Protein AF-A0A0B1TVE7-F1 (afdb_monomer_lite)

Sequence (151 aa):
MAPVLRPNSVSEEELKLPAERSLDLMQLGFSFDEVKQIADLFDQYKEIIRPHNPGLTLNQALTQFANLISISVPENLKLIAHTFNLLEMGYSRQEVARLLARERRRIPVEVTEVEAKIKRPRTSSPSETNVDTFAVQEPNGNQSDDDVTSS

Foldseek 3Di:
DDDDDDPDPPDPVQQFDDVVLLVLLVVLPDDNVLSVVLRVLLVVQCVVCCVVCVPDHNLNSQQVSLVVCCPDDDPVNNLVSPLSNCVSVPHDSVRSSVVSVVVVVVPPPPDDPPPPDPDDDDDDDDDDDDDDDDDDDDDDDDDDDDDDDDD

Radius of gyration: 33.08 Å; chains: 1; bounding box: 50×77×102 Å

pLDDT: mean 73.76, std 22.97, range [35.78, 97.12]

Organism: Oesophagostomum dentatum (NCBI:txid61180)

Structure (mmCIF, N/CA/C/O backbone):
data_AF-A0A0B1TVE7-F1
#
_entry.id   AF-A0A0B1TVE7-F1
#
loop_
_atom_site.group_PDB
_atom_site.id
_atom_site.type_symbol
_atom_site.label_atom_id
_atom_site.label_alt_id
_atom_site.label_comp_id
_atom_site.label_asym_id
_atom_site.label_entity_id
_atom_site.label_seq_id
_atom_site.pdbx_PDB_ins_code
_atom_site.Cartn_x
_atom_site.Cartn_y
_atom_site.Cartn_z
_atom_site.occupancy
_atom_site.B_iso_or_equiv
_atom_site.auth_seq_id
_atom_site.auth_comp_id
_atom_site.auth_asym_id
_atom_site.auth_atom_id
_atom_site.pdbx_PDB_model_num
ATOM 1 N N . MET A 1 1 ? -9.659 17.784 45.835 1.00 46.91 1 MET A N 1
ATOM 2 C CA . MET A 1 1 ? -9.799 17.842 44.364 1.00 46.91 1 MET A CA 1
ATOM 3 C C . MET A 1 1 ? -9.084 16.628 43.796 1.00 46.91 1 MET A C 1
ATOM 5 O O . MET A 1 1 ? -7.877 16.539 43.960 1.00 46.91 1 MET A O 1
ATOM 9 N N . ALA A 1 2 ? -9.817 15.653 43.258 1.00 46.97 2 ALA A N 1
ATOM 10 C CA . ALA A 1 2 ? -9.219 14.485 42.611 1.00 46.97 2 ALA A CA 1
ATOM 11 C C . ALA A 1 2 ? -8.860 14.836 41.153 1.00 46.97 2 ALA A C 1
ATOM 13 O O . ALA A 1 2 ? -9.621 15.578 40.525 1.00 46.97 2 ALA A O 1
ATOM 14 N N . PRO A 1 3 ? -7.731 14.353 40.607 1.00 53.84 3 PRO A N 1
ATOM 15 C CA . PRO A 1 3 ? -7.386 14.601 39.217 1.00 53.84 3 PRO A CA 1
ATOM 16 C C . PRO A 1 3 ? -8.329 13.808 38.307 1.00 53.84 3 PRO A C 1
ATOM 18 O O . PRO A 1 3 ? -8.511 12.602 38.464 1.00 53.84 3 PRO A O 1
ATOM 21 N N . VAL A 1 4 ? -8.940 14.512 37.356 1.00 55.97 4 VAL A N 1
ATOM 22 C CA . VAL A 1 4 ? -9.736 13.931 36.275 1.00 55.97 4 VAL A CA 1
ATOM 23 C C . VAL A 1 4 ? -8.773 13.199 35.342 1.00 55.97 4 VAL A C 1
ATOM 25 O O . VAL A 1 4 ? -8.044 13.830 34.576 1.00 55.97 4 VAL A O 1
ATOM 28 N N . LEU A 1 5 ? -8.743 11.869 35.424 1.00 55.03 5 LEU A N 1
ATOM 29 C CA . LEU A 1 5 ? -8.085 11.033 34.425 1.00 55.03 5 LEU A CA 1
ATOM 30 C C . LEU A 1 5 ? -8.833 11.225 33.103 1.00 55.03 5 LEU A C 1
ATOM 32 O O . LEU A 1 5 ? -9.991 10.832 32.983 1.00 55.03 5 LEU A O 1
ATOM 36 N N . ARG A 1 6 ? -8.190 11.874 32.129 1.00 54.72 6 ARG A N 1
ATOM 37 C CA . ARG A 1 6 ? -8.690 11.944 30.753 1.00 54.72 6 ARG A CA 1
ATOM 38 C C . ARG A 1 6 ? -8.614 10.536 30.147 1.00 54.72 6 ARG A C 1
ATOM 40 O O . ARG A 1 6 ? -7.502 10.028 30.012 1.00 54.72 6 ARG A O 1
ATOM 47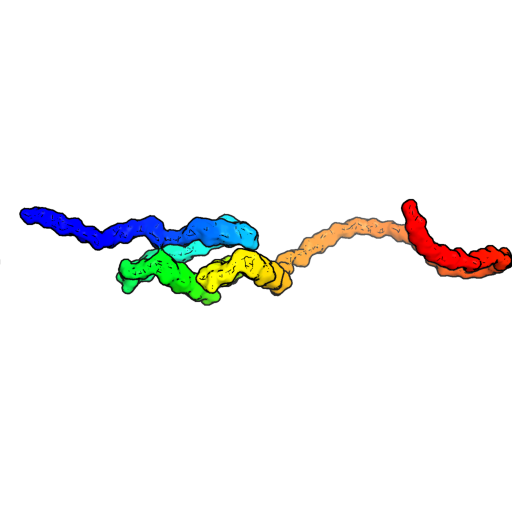 N N . PRO A 1 7 ? -9.731 9.903 29.759 1.00 51.72 7 PRO A N 1
ATOM 48 C CA . PRO A 1 7 ? -9.685 8.681 28.978 1.00 51.72 7 PRO A CA 1
ATOM 49 C C . PRO A 1 7 ? -9.576 9.088 27.507 1.00 51.72 7 PRO A C 1
ATOM 51 O O . PRO A 1 7 ? -10.534 9.606 26.946 1.00 51.72 7 PRO A O 1
ATOM 54 N N . ASN A 1 8 ? -8.368 8.993 26.948 1.00 43.84 8 ASN A N 1
ATOM 55 C CA . ASN A 1 8 ? -8.076 8.698 25.533 1.00 43.84 8 ASN A CA 1
ATOM 56 C C . ASN A 1 8 ? -6.595 8.967 25.235 1.00 43.84 8 ASN A C 1
ATOM 58 O O . ASN A 1 8 ? -6.233 9.694 24.311 1.00 43.84 8 ASN A O 1
ATOM 62 N N . SER A 1 9 ? -5.715 8.353 26.022 1.00 44.44 9 SER A N 1
ATOM 63 C CA . SER A 1 9 ? -4.365 8.077 25.544 1.00 44.44 9 SER A CA 1
ATOM 64 C C . SER A 1 9 ? -4.493 6.902 24.578 1.00 44.44 9 SER A C 1
ATOM 66 O O . SER A 1 9 ? -4.405 5.751 24.989 1.00 44.44 9 SER A O 1
ATOM 68 N N . VAL A 1 10 ? -4.826 7.188 23.320 1.00 45.00 10 VAL A N 1
ATOM 69 C CA . VAL A 1 10 ? -4.733 6.202 22.238 1.00 45.00 10 VAL A CA 1
ATOM 70 C C . VAL A 1 10 ? -3.252 5.839 22.161 1.00 45.00 10 VAL A C 1
ATOM 72 O O . VAL A 1 10 ? -2.417 6.700 21.876 1.00 45.00 10 VAL A O 1
ATOM 75 N N . SER A 1 11 ? -2.911 4.620 22.569 1.00 45.53 11 SER A N 1
ATOM 76 C CA . SER A 1 11 ? -1.532 4.151 22.693 1.00 45.53 11 SER A CA 1
ATOM 77 C C . SER A 1 11 ? -0.807 4.330 21.357 1.00 45.53 11 SER A C 1
ATOM 79 O O . SER A 1 11 ? -1.371 4.022 20.309 1.00 45.53 11 SER A O 1
ATOM 81 N N . GLU A 1 12 ? 0.458 4.763 21.368 1.00 50.31 12 GLU A N 1
ATOM 82 C CA . GLU A 1 12 ? 1.286 4.880 20.148 1.00 50.31 12 GLU A CA 1
ATOM 83 C C . GLU A 1 12 ? 1.335 3.580 19.322 1.00 50.31 12 GLU A C 1
ATOM 85 O O . GLU A 1 12 ? 1.592 3.601 18.120 1.00 50.31 12 GLU A O 1
ATOM 90 N N . GLU A 1 13 ? 1.016 2.460 19.966 1.00 52.25 13 GLU A N 1
ATOM 91 C CA . GLU A 1 13 ? 0.936 1.119 19.407 1.00 52.25 13 GLU A CA 1
ATOM 92 C C . GLU A 1 13 ? -0.258 0.868 18.462 1.00 52.25 13 GLU A C 1
ATOM 94 O O . GLU A 1 13 ? -0.236 -0.104 17.703 1.00 52.25 13 GLU A O 1
ATOM 99 N N . GLU A 1 14 ? -1.280 1.728 18.459 1.00 63.09 14 GLU A N 1
ATOM 100 C CA . GLU A 1 14 ? -2.524 1.495 17.708 1.00 63.09 14 GLU A CA 1
ATOM 101 C C . GLU A 1 14 ? -2.430 1.887 16.226 1.00 63.09 14 GLU A C 1
ATOM 103 O O . GLU A 1 14 ? -3.128 1.333 15.379 1.00 63.09 14 GLU A O 1
ATOM 108 N N . LEU A 1 15 ? -1.520 2.799 15.879 1.00 72.88 15 LEU A N 1
ATOM 109 C CA . LEU A 1 15 ? -1.315 3.240 14.502 1.00 72.88 15 LEU A CA 1
ATOM 110 C C . LEU A 1 15 ? -0.002 2.675 13.959 1.00 72.88 15 LEU A C 1
ATOM 112 O O . LEU A 1 15 ? 0.938 3.426 13.742 1.00 72.88 15 LEU A O 1
ATOM 116 N N . LYS A 1 16 ? 0.107 1.364 13.748 1.00 85.00 16 LYS A N 1
ATOM 117 C CA . LYS A 1 16 ? 1.259 0.747 13.060 1.00 85.00 16 LYS A CA 1
ATOM 118 C C . LYS A 1 16 ? 0.804 0.002 11.816 1.00 85.00 16 LYS A C 1
ATOM 120 O O . LYS A 1 16 ? -0.345 -0.430 11.746 1.00 85.00 16 LYS A O 1
ATOM 125 N N . LEU A 1 17 ? 1.697 -0.131 10.835 1.00 87.62 17 LEU A N 1
ATOM 126 C CA . LEU A 1 17 ? 1.395 -0.921 9.648 1.00 87.62 17 LEU A CA 1
ATOM 127 C C . LEU A 1 17 ? 1.122 -2.371 10.097 1.00 87.62 17 LEU A C 1
ATOM 129 O O . LEU A 1 17 ? 1.947 -2.937 10.823 1.00 87.62 17 LEU A O 1
ATOM 133 N N . PRO A 1 18 ? -0.031 -2.971 9.748 1.00 89.50 18 PRO A N 1
ATOM 134 C CA . PRO A 1 18 ? -0.366 -4.309 10.216 1.00 89.50 18 PRO A CA 1
ATOM 135 C C . PRO A 1 18 ? 0.672 -5.333 9.758 1.00 89.50 18 PRO A C 1
ATOM 137 O O . PRO A 1 18 ? 1.018 -5.388 8.579 1.00 89.50 18 PRO A O 1
ATOM 140 N N . ALA A 1 19 ? 1.128 -6.194 10.671 1.00 91.25 19 ALA A N 1
ATOM 141 C CA . ALA A 1 19 ? 2.128 -7.218 10.356 1.00 91.25 19 ALA A CA 1
ATOM 142 C C . ALA A 1 19 ? 1.664 -8.179 9.245 1.00 91.25 19 ALA A C 1
ATOM 144 O O . ALA A 1 19 ? 2.483 -8.663 8.468 1.00 91.25 19 ALA A O 1
ATOM 145 N N . GLU A 1 20 ? 0.352 -8.409 9.137 1.00 92.56 20 GLU A N 1
ATOM 146 C CA . GLU A 1 20 ? -0.259 -9.174 8.047 1.00 92.56 20 GLU A CA 1
ATOM 147 C C . GLU A 1 20 ? 0.054 -8.564 6.675 1.00 92.56 20 GLU A C 1
ATOM 149 O O . GLU A 1 20 ? 0.409 -9.291 5.754 1.00 92.56 20 GLU A O 1
ATOM 154 N N . ARG A 1 21 ? 0.039 -7.229 6.551 1.00 92.62 21 ARG A N 1
ATOM 155 C CA . ARG A 1 21 ? 0.350 -6.545 5.288 1.00 92.62 21 ARG A CA 1
ATOM 156 C C . ARG A 1 21 ? 1.813 -6.693 4.916 1.00 92.62 21 ARG A C 1
ATOM 158 O O . ARG A 1 21 ? 2.125 -6.997 3.768 1.00 92.62 21 ARG A O 1
ATOM 165 N N . SER A 1 22 ? 2.706 -6.558 5.892 1.00 94.62 22 SER A N 1
ATOM 166 C CA . SER A 1 22 ? 4.128 -6.836 5.688 1.00 94.62 22 SER A CA 1
ATOM 167 C C . SER A 1 22 ? 4.354 -8.281 5.238 1.00 94.62 22 SER A C 1
ATOM 169 O O . SER A 1 22 ? 5.126 -8.529 4.314 1.00 94.62 22 SER A O 1
ATOM 171 N N . LEU A 1 23 ? 3.657 -9.239 5.856 1.00 96.25 23 LEU A N 1
ATOM 172 C CA . LEU A 1 23 ? 3.748 -10.652 5.498 1.00 96.25 23 LEU A CA 1
ATOM 173 C C . LEU A 1 23 ? 3.217 -10.928 4.089 1.00 96.25 23 LEU A C 1
ATOM 175 O O . LEU A 1 23 ? 3.889 -11.616 3.324 1.00 96.25 23 LEU A O 1
ATOM 179 N N . ASP A 1 24 ? 2.055 -10.387 3.729 1.00 96.56 24 ASP A N 1
ATOM 180 C CA . ASP A 1 24 ? 1.474 -10.555 2.396 1.00 96.56 24 ASP A CA 1
ATOM 181 C C . ASP A 1 24 ? 2.407 -10.018 1.310 1.00 96.56 24 ASP A C 1
ATOM 183 O O . ASP A 1 24 ? 2.633 -10.694 0.306 1.00 96.56 24 ASP A O 1
ATOM 187 N N . LEU A 1 25 ? 3.013 -8.848 1.525 1.00 96.75 25 LEU A N 1
ATOM 188 C CA . LEU A 1 25 ? 3.999 -8.284 0.602 1.00 96.75 25 LEU A CA 1
ATOM 189 C C . LEU A 1 25 ? 5.238 -9.181 0.468 1.00 96.75 25 LEU A C 1
ATOM 191 O O . LEU A 1 25 ? 5.679 -9.459 -0.649 1.00 96.75 25 LEU A O 1
ATOM 195 N N . MET A 1 26 ? 5.769 -9.707 1.574 1.00 97.12 26 MET A N 1
ATOM 196 C CA . MET A 1 26 ? 6.883 -10.661 1.514 1.00 97.12 26 MET A CA 1
ATOM 197 C C . MET A 1 26 ? 6.496 -11.947 0.766 1.00 97.12 26 MET A C 1
ATOM 199 O O . MET A 1 26 ? 7.267 -12.441 -0.055 1.00 97.12 26 MET A O 1
ATOM 203 N N . GLN A 1 27 ? 5.283 -12.467 0.974 1.00 96.44 27 GLN A N 1
ATOM 204 C CA . GLN A 1 27 ? 4.772 -13.646 0.260 1.00 96.44 27 GLN A CA 1
ATOM 205 C C . GLN A 1 27 ? 4.527 -13.389 -1.234 1.00 96.44 27 GLN A C 1
ATOM 207 O O . GLN A 1 27 ? 4.584 -14.319 -2.038 1.00 96.44 27 GLN A O 1
ATOM 212 N N . LEU A 1 28 ? 4.287 -12.135 -1.620 1.00 96.50 28 LEU A N 1
ATOM 213 C CA . LEU A 1 28 ? 4.227 -11.687 -3.015 1.00 96.50 28 LEU A CA 1
ATOM 214 C C . LEU A 1 28 ? 5.624 -11.504 -3.641 1.00 96.50 28 LEU A C 1
ATOM 216 O O . LEU A 1 28 ? 5.748 -11.227 -4.837 1.00 96.50 28 LEU A O 1
ATOM 220 N N . GLY A 1 29 ? 6.683 -11.723 -2.858 1.00 95.38 29 GLY A N 1
ATOM 221 C CA . GLY A 1 29 ? 8.068 -11.726 -3.313 1.00 95.38 29 GLY A CA 1
ATOM 222 C C . GLY A 1 29 ? 8.708 -10.344 -3.334 1.00 95.38 29 GLY A C 1
ATOM 223 O O . GLY A 1 29 ? 9.520 -10.088 -4.223 1.00 95.38 29 GLY A O 1
ATOM 224 N N . PHE A 1 30 ? 8.306 -9.448 -2.432 1.00 96.81 30 PHE A N 1
ATOM 225 C CA . PHE A 1 30 ? 9.071 -8.243 -2.105 1.00 96.81 30 PHE A CA 1
ATOM 226 C C . PHE A 1 30 ? 10.102 -8.546 -1.018 1.00 96.81 30 PHE A C 1
ATOM 228 O O . PHE A 1 30 ? 9.878 -9.386 -0.143 1.00 96.81 30 PHE A O 1
ATOM 235 N N . SER A 1 31 ? 11.244 -7.870 -1.082 1.00 96.69 31 SER A N 1
ATOM 236 C CA . SER A 1 31 ? 12.300 -7.994 -0.081 1.00 96.69 31 SER A CA 1
ATOM 237 C C . SER A 1 31 ? 11.909 -7.328 1.241 1.00 96.69 31 SER A C 1
ATOM 239 O O . SER A 1 31 ? 11.058 -6.437 1.291 1.00 96.69 31 SER A O 1
ATOM 241 N N . PHE A 1 32 ? 12.573 -7.733 2.325 1.00 96.31 32 PHE A N 1
ATOM 242 C CA . PHE A 1 32 ? 12.398 -7.095 3.629 1.00 96.31 32 PHE A CA 1
ATOM 243 C C . PHE A 1 32 ? 12.702 -5.591 3.578 1.00 96.31 32 PHE A C 1
ATOM 245 O O . PHE A 1 32 ? 11.963 -4.810 4.166 1.00 96.31 32 PHE A O 1
ATOM 252 N N . ASP A 1 33 ? 13.735 -5.177 2.839 1.00 96.94 33 ASP A N 1
ATOM 253 C CA . ASP A 1 33 ? 14.128 -3.769 2.740 1.00 96.94 33 ASP A CA 1
ATOM 254 C C . ASP A 1 33 ? 13.072 -2.914 2.031 1.00 96.94 33 ASP A C 1
ATOM 256 O O . ASP A 1 33 ? 12.820 -1.781 2.440 1.00 96.94 33 ASP A O 1
ATOM 260 N N . GLU A 1 34 ? 12.421 -3.438 0.988 1.00 95.44 34 GLU A N 1
ATOM 261 C CA . GLU A 1 34 ? 11.305 -2.748 0.327 1.00 95.44 34 GLU A CA 1
ATOM 262 C C . GLU A 1 34 ? 10.102 -2.619 1.270 1.00 95.44 34 GLU A C 1
ATOM 264 O O . GLU A 1 34 ? 9.506 -1.547 1.384 1.00 95.44 34 GLU A O 1
ATOM 269 N N . VAL A 1 35 ? 9.764 -3.692 1.991 1.00 96.00 35 VAL A N 1
ATOM 270 C CA . VAL A 1 35 ? 8.659 -3.693 2.964 1.00 96.00 35 VAL A CA 1
ATOM 271 C C . VAL A 1 35 ? 8.949 -2.738 4.123 1.00 96.00 35 VAL A C 1
ATOM 273 O O . VAL A 1 35 ? 8.064 -1.991 4.545 1.00 96.00 35 VAL A O 1
ATOM 276 N N . LYS A 1 36 ? 10.193 -2.707 4.606 1.00 95.62 36 LYS A N 1
ATOM 277 C CA . LYS A 1 36 ? 10.635 -1.779 5.647 1.00 95.62 36 LYS A CA 1
ATOM 278 C C . LYS A 1 36 ? 10.503 -0.330 5.182 1.00 95.62 36 LYS A C 1
ATOM 280 O O . LYS A 1 36 ? 9.979 0.481 5.932 1.00 95.62 36 LYS A O 1
ATOM 285 N N . GLN A 1 37 ? 10.899 -0.010 3.950 1.00 95.62 37 GLN A N 1
ATOM 286 C CA . GLN A 1 37 ? 10.736 1.343 3.406 1.00 95.62 37 GLN A CA 1
ATOM 287 C C . GLN A 1 37 ? 9.265 1.784 3.387 1.00 95.62 37 GLN A C 1
ATOM 289 O O . GLN A 1 37 ? 8.968 2.921 3.741 1.00 95.62 37 GLN A O 1
ATOM 294 N N . ILE A 1 38 ? 8.329 0.893 3.041 1.00 94.94 38 ILE A N 1
ATOM 295 C CA . ILE A 1 38 ? 6.890 1.197 3.121 1.00 94.94 38 ILE A CA 1
ATOM 296 C C . ILE A 1 38 ? 6.440 1.439 4.567 1.00 94.94 38 ILE A C 1
ATOM 298 O O . ILE A 1 38 ? 5.680 2.375 4.818 1.00 94.94 38 ILE A O 1
ATOM 302 N N . ALA A 1 39 ? 6.916 0.639 5.522 1.00 94.25 39 ALA A N 1
ATOM 303 C CA . ALA A 1 39 ? 6.609 0.841 6.936 1.00 94.25 39 ALA A CA 1
ATOM 304 C C . ALA A 1 39 ? 7.162 2.179 7.463 1.00 94.25 39 ALA A C 1
ATOM 306 O O . ALA A 1 39 ? 6.420 2.932 8.090 1.00 94.25 39 ALA A O 1
ATOM 307 N N . ASP A 1 40 ? 8.411 2.516 7.131 1.00 94.12 40 ASP A N 1
ATOM 308 C CA . ASP A 1 40 ? 9.042 3.785 7.512 1.00 94.12 40 ASP A CA 1
ATOM 309 C C . ASP A 1 40 ? 8.270 4.989 6.924 1.00 94.12 40 ASP A C 1
ATOM 311 O O . ASP A 1 40 ? 8.056 5.997 7.601 1.00 94.12 40 ASP A O 1
ATOM 315 N N . LEU A 1 41 ? 7.792 4.882 5.676 1.00 94.31 41 LEU A N 1
ATOM 316 C CA . LEU A 1 41 ? 6.945 5.907 5.051 1.00 94.31 41 LEU A CA 1
ATOM 317 C C . LEU A 1 41 ? 5.596 6.056 5.766 1.00 94.31 41 LEU A C 1
ATOM 319 O O . LEU A 1 41 ? 5.092 7.173 5.900 1.00 94.31 41 LEU A O 1
ATOM 323 N N . PHE A 1 42 ? 5.003 4.956 6.235 1.00 94.12 42 PHE A N 1
ATOM 324 C CA . PHE A 1 42 ? 3.770 5.011 7.021 1.00 94.12 42 PHE A CA 1
ATOM 325 C C . PHE A 1 42 ? 4.001 5.673 8.383 1.00 94.12 42 PHE A C 1
ATOM 327 O O . PHE A 1 42 ? 3.172 6.468 8.835 1.00 94.12 42 PHE A O 1
ATOM 334 N N . ASP A 1 43 ? 5.135 5.386 9.023 1.00 92.00 43 ASP A N 1
ATOM 335 C CA . ASP A 1 43 ? 5.563 6.032 10.263 1.00 92.00 43 ASP A CA 1
ATOM 336 C C . ASP A 1 43 ? 5.670 7.547 10.092 1.00 92.00 43 ASP A C 1
ATOM 338 O O . ASP A 1 43 ? 4.993 8.288 10.813 1.00 92.00 43 ASP A O 1
ATOM 342 N N . GLN A 1 44 ? 6.380 7.994 9.057 1.00 92.00 44 GLN A N 1
ATOM 343 C CA . GLN A 1 44 ? 6.489 9.412 8.716 1.00 92.00 44 GLN A CA 1
ATOM 344 C C . GLN A 1 44 ? 5.128 10.049 8.401 1.00 92.00 44 GLN A C 1
ATOM 346 O O . GLN A 1 44 ? 4.832 11.153 8.861 1.00 92.00 44 GLN A O 1
ATOM 351 N N . TYR A 1 45 ? 4.273 9.362 7.639 1.00 91.75 45 TYR A N 1
ATOM 352 C CA . TYR A 1 45 ? 2.931 9.849 7.327 1.00 91.75 45 TYR A CA 1
ATOM 353 C C . TYR A 1 45 ? 2.137 10.130 8.609 1.00 91.75 45 TYR A C 1
ATOM 355 O O . TYR A 1 45 ? 1.607 11.229 8.771 1.00 91.75 45 TYR A O 1
ATOM 363 N N . LYS A 1 46 ? 2.105 9.192 9.562 1.00 89.00 46 LYS A N 1
ATOM 364 C CA . LYS A 1 46 ? 1.350 9.358 10.816 1.00 89.00 46 LYS A CA 1
ATOM 365 C C . LYS A 1 46 ? 1.809 10.550 11.643 1.00 89.00 46 LYS A C 1
ATOM 367 O O . LYS A 1 46 ? 0.957 11.220 12.228 1.00 89.00 46 LYS A O 1
ATOM 372 N N . GLU A 1 47 ? 3.112 10.805 11.711 1.00 88.94 47 GLU A N 1
ATOM 373 C CA . GLU A 1 47 ? 3.653 11.956 12.443 1.00 88.94 47 GLU A CA 1
ATOM 374 C C . GLU A 1 47 ? 3.124 13.279 11.886 1.00 88.94 47 GLU A C 1
ATOM 376 O O . GLU A 1 47 ? 2.807 14.190 12.652 1.00 88.94 47 GLU A O 1
ATOM 381 N N . ILE A 1 48 ? 2.947 13.356 10.565 1.00 89.69 48 ILE A N 1
ATOM 382 C CA . ILE A 1 48 ? 2.435 14.547 9.889 1.00 89.69 48 ILE A CA 1
ATOM 383 C C . ILE A 1 48 ? 0.937 14.723 10.147 1.00 89.69 48 ILE A C 1
ATOM 385 O O . ILE A 1 48 ? 0.502 15.827 10.458 1.00 89.69 48 ILE A O 1
ATOM 389 N N . ILE A 1 49 ? 0.121 13.672 10.026 1.00 87.38 49 ILE A N 1
ATOM 390 C CA . ILE A 1 49 ? -1.346 13.823 10.084 1.00 87.38 49 ILE A CA 1
ATOM 391 C C . ILE A 1 49 ? -1.905 13.829 11.504 1.00 87.38 49 ILE A C 1
ATOM 393 O O . ILE A 1 49 ? -2.898 14.522 11.744 1.00 87.38 49 ILE A O 1
ATOM 397 N N . ARG A 1 50 ? -1.316 13.084 12.4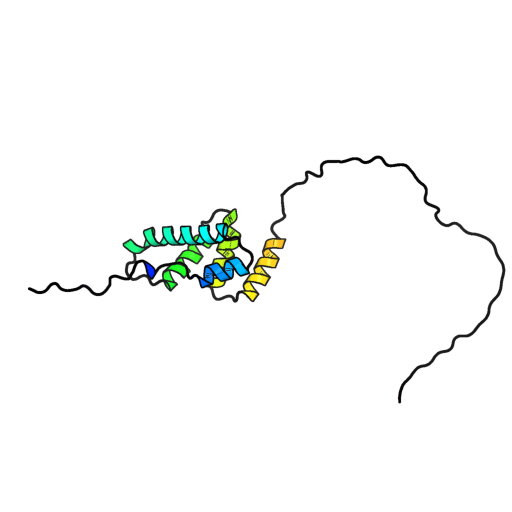47 1.00 81.50 50 ARG A N 1
ATOM 398 C CA . ARG A 1 50 ? -1.859 12.935 13.810 1.00 81.50 50 ARG A CA 1
ATOM 399 C C . ARG A 1 50 ? -2.171 14.283 14.492 1.00 81.50 50 ARG A C 1
ATOM 401 O O . ARG A 1 50 ? -3.259 14.387 15.058 1.00 81.50 50 ARG A O 1
ATOM 408 N N . PRO A 1 51 ? -1.321 15.329 14.408 1.00 85.50 51 PRO A N 1
ATOM 409 C CA . PRO A 1 51 ? -1.628 16.643 14.982 1.00 85.50 51 PRO A CA 1
ATOM 410 C C . PRO A 1 51 ? -2.861 17.322 14.369 1.00 85.50 51 PRO A C 1
ATOM 412 O O . PRO A 1 51 ? -3.532 18.103 15.039 1.00 85.50 51 PRO A O 1
ATOM 415 N N . HIS A 1 52 ? -3.167 17.028 13.104 1.00 87.38 52 HIS A N 1
ATOM 416 C CA . HIS A 1 52 ? -4.284 17.623 12.371 1.00 87.38 52 HIS A CA 1
ATOM 417 C C . HIS A 1 52 ? -5.575 16.802 12.478 1.00 87.38 52 HIS A C 1
ATOM 419 O O . HIS A 1 52 ? -6.659 17.361 12.333 1.00 87.38 52 HIS A O 1
ATOM 425 N N . ASN A 1 53 ? -5.477 15.495 12.746 1.00 84.50 53 ASN A N 1
ATOM 426 C CA . ASN A 1 53 ? -6.617 14.576 12.801 1.00 84.50 53 ASN A CA 1
ATOM 427 C C . ASN A 1 53 ? -6.506 13.615 14.001 1.00 84.50 53 ASN A C 1
ATOM 429 O O . ASN A 1 53 ? -6.236 12.426 13.822 1.00 84.50 53 ASN A O 1
ATOM 433 N N . PRO A 1 54 ? -6.745 14.089 15.236 1.00 79.75 54 PRO A N 1
ATOM 434 C CA . PRO A 1 54 ? -6.566 13.283 16.447 1.00 79.75 54 PRO A CA 1
ATOM 435 C C . PRO A 1 54 ? -7.562 12.117 16.585 1.00 79.75 54 PRO A C 1
ATOM 437 O O . PRO A 1 54 ? -7.337 11.220 17.388 1.00 79.75 54 PRO A O 1
ATOM 440 N N . GLY A 1 55 ? -8.662 12.122 15.823 1.00 83.62 55 GLY A N 1
ATOM 441 C CA . GLY A 1 55 ? -9.661 11.045 15.796 1.00 83.62 55 GLY A CA 1
ATOM 442 C C . GLY A 1 55 ? -9.480 10.041 14.654 1.00 83.62 55 GLY A C 1
ATOM 443 O O . GLY A 1 55 ? -10.389 9.256 14.395 1.00 83.62 55 GLY A O 1
ATOM 444 N N . LEU A 1 56 ? -8.364 10.102 13.924 1.00 86.06 56 LEU A N 1
ATOM 445 C CA . LEU A 1 56 ? -8.126 9.229 12.782 1.00 86.06 56 LEU A CA 1
ATOM 446 C C . LEU A 1 56 ? -7.947 7.775 13.231 1.00 86.06 56 LEU A C 1
ATOM 448 O O . LEU A 1 56 ? -7.064 7.457 14.027 1.00 86.06 56 LEU A O 1
ATOM 452 N N . THR A 1 57 ? -8.754 6.884 12.665 1.00 89.06 57 THR A N 1
ATOM 453 C CA . THR A 1 57 ? -8.618 5.439 12.892 1.00 89.06 57 THR A CA 1
ATOM 454 C C . THR A 1 57 ? -7.491 4.846 12.042 1.00 89.06 57 THR A C 1
ATOM 456 O O . THR A 1 57 ? -7.168 5.368 10.973 1.00 89.06 57 THR A O 1
ATOM 459 N N . LEU A 1 58 ? -6.928 3.706 12.462 1.00 87.12 58 LEU A N 1
ATOM 460 C CA . LEU A 1 58 ? -5.889 3.003 11.695 1.00 87.12 58 LEU A CA 1
ATOM 461 C C . LEU A 1 58 ? -6.328 2.701 10.257 1.00 87.12 58 LEU A C 1
ATOM 463 O O . LEU A 1 58 ? -5.570 2.932 9.322 1.00 87.12 58 LEU A O 1
ATOM 467 N N . ASN A 1 59 ? -7.559 2.224 10.065 1.00 88.38 59 ASN A N 1
ATOM 468 C CA . ASN A 1 59 ? -8.066 1.870 8.739 1.00 88.38 59 ASN A CA 1
ATOM 469 C C . ASN A 1 59 ? -8.152 3.096 7.807 1.00 88.38 59 ASN A C 1
ATOM 471 O O . ASN A 1 59 ? -7.736 3.034 6.649 1.00 88.38 59 ASN A O 1
ATOM 475 N N . GLN A 1 60 ? -8.607 4.238 8.333 1.00 90.06 60 GLN A N 1
ATOM 476 C CA . GLN A 1 60 ? -8.611 5.498 7.586 1.00 90.06 60 GLN A CA 1
ATOM 477 C C . GLN A 1 60 ? -7.187 5.961 7.260 1.00 90.06 60 GLN A C 1
ATOM 479 O O . GLN A 1 60 ? -6.940 6.402 6.139 1.00 90.06 60 GLN A O 1
ATOM 484 N N . ALA A 1 61 ? -6.255 5.833 8.210 1.00 90.81 61 ALA A N 1
ATOM 485 C CA . ALA A 1 61 ? -4.850 6.167 8.005 1.00 90.81 61 ALA A CA 1
ATOM 486 C C . ALA A 1 61 ? -4.216 5.306 6.903 1.00 90.81 61 ALA A C 1
ATOM 488 O O . ALA A 1 61 ? -3.564 5.844 6.017 1.00 90.81 61 ALA A O 1
ATOM 489 N N . LEU A 1 62 ? -4.444 3.990 6.926 1.00 91.88 62 LEU A N 1
ATOM 490 C CA . LEU A 1 62 ? -3.939 3.050 5.921 1.00 91.88 62 LEU A CA 1
ATOM 491 C C . LEU A 1 62 ? -4.522 3.335 4.537 1.00 91.88 62 LEU A C 1
ATOM 493 O O . LEU A 1 62 ? -3.775 3.405 3.566 1.00 91.88 62 LEU A O 1
ATOM 497 N N . THR A 1 63 ? -5.829 3.592 4.457 1.00 91.50 63 THR A N 1
ATOM 498 C CA . THR A 1 63 ? -6.501 3.934 3.195 1.00 91.50 63 THR A CA 1
ATOM 499 C C . THR A 1 63 ? -5.934 5.223 2.596 1.00 91.50 63 THR A C 1
ATOM 501 O O . THR A 1 63 ? -5.615 5.290 1.409 1.00 91.50 63 THR A O 1
ATOM 504 N N . GLN A 1 64 ? -5.787 6.273 3.407 1.00 91.38 64 GLN A N 1
ATOM 505 C CA . GLN A 1 64 ? -5.222 7.541 2.944 1.00 91.38 64 GLN A CA 1
ATOM 506 C C . GLN A 1 64 ? -3.743 7.402 2.569 1.00 91.38 64 GLN A C 1
ATOM 508 O O . GLN A 1 64 ? -3.318 7.938 1.545 1.00 91.38 64 GLN A O 1
ATOM 513 N N . PHE A 1 65 ? -2.977 6.646 3.353 1.00 94.19 65 PHE A N 1
ATOM 514 C CA . PHE A 1 65 ? -1.583 6.341 3.066 1.00 94.19 65 PHE A CA 1
ATOM 515 C C . PHE A 1 65 ? -1.419 5.586 1.743 1.00 94.19 65 PHE A C 1
ATOM 517 O O . PHE A 1 65 ? -0.608 5.998 0.920 1.00 94.19 65 PHE A O 1
ATOM 524 N N . ALA A 1 66 ? -2.216 4.545 1.492 1.00 93.31 66 ALA A N 1
ATOM 525 C CA . ALA A 1 66 ? -2.182 3.761 0.256 1.00 93.31 66 ALA A CA 1
ATOM 526 C C . ALA A 1 66 ? -2.408 4.627 -0.993 1.00 93.31 66 ALA A C 1
ATOM 528 O O . ALA A 1 66 ? -1.699 4.500 -1.998 1.00 93.31 66 ALA A O 1
ATOM 529 N N . ASN A 1 67 ? -3.356 5.562 -0.903 1.00 90.19 67 ASN A N 1
ATOM 530 C CA . ASN A 1 67 ? -3.619 6.537 -1.957 1.00 90.19 67 ASN A CA 1
ATOM 531 C C . ASN A 1 67 ? -2.442 7.501 -2.154 1.00 90.19 67 ASN A C 1
ATOM 533 O O . ASN A 1 67 ? -2.063 7.771 -3.293 1.00 90.19 67 ASN A O 1
ATOM 537 N N . LEU A 1 68 ? -1.839 7.986 -1.064 1.00 91.44 68 LEU A N 1
ATOM 538 C CA . LEU A 1 68 ? -0.672 8.867 -1.115 1.00 91.44 68 LEU A CA 1
ATOM 539 C C . LEU A 1 68 ? 0.510 8.175 -1.800 1.00 91.44 68 LEU A C 1
ATOM 541 O O . LEU A 1 68 ? 1.037 8.676 -2.791 1.00 91.44 68 LEU A O 1
ATOM 545 N N . ILE A 1 69 ? 0.901 6.991 -1.331 1.00 92.38 69 ILE A N 1
ATOM 546 C CA . ILE A 1 69 ? 2.074 6.301 -1.880 1.00 92.38 69 ILE A CA 1
ATOM 547 C C . ILE A 1 69 ? 1.871 5.829 -3.323 1.00 92.38 69 ILE A C 1
ATOM 549 O O . ILE A 1 69 ? 2.843 5.581 -4.026 1.00 92.38 69 ILE A O 1
ATOM 553 N N . SER A 1 70 ? 0.629 5.754 -3.805 1.00 86.00 70 SER A N 1
ATOM 554 C CA . SER A 1 70 ? 0.345 5.445 -5.211 1.00 86.00 70 SER A CA 1
ATOM 555 C C . SER A 1 70 ? 0.745 6.569 -6.176 1.00 86.00 70 SER A C 1
ATOM 557 O O . SER A 1 70 ? 0.863 6.314 -7.373 1.00 86.00 70 SER A O 1
ATOM 559 N N . ILE A 1 71 ? 0.962 7.797 -5.686 1.00 85.81 71 ILE A N 1
ATOM 560 C CA . ILE A 1 71 ? 1.304 8.964 -6.519 1.00 85.81 71 ILE A CA 1
ATOM 561 C C . ILE A 1 71 ? 2.689 9.552 -6.235 1.00 85.81 71 ILE A C 1
ATOM 563 O O . ILE A 1 71 ? 3.259 10.187 -7.120 1.00 85.81 71 ILE A O 1
ATOM 567 N N . SER A 1 72 ? 3.230 9.376 -5.026 1.00 85.69 72 SER A N 1
ATOM 568 C CA . SER A 1 72 ? 4.371 10.172 -4.545 1.00 85.69 72 SER A CA 1
ATOM 569 C C . SER A 1 72 ? 5.585 9.364 -4.075 1.00 85.69 72 SER A C 1
ATOM 571 O O . SER A 1 72 ? 6.453 9.916 -3.401 1.00 85.69 72 SER A O 1
ATOM 573 N N . VAL A 1 73 ? 5.697 8.084 -4.449 1.00 91.69 73 VAL A N 1
ATOM 574 C CA . VAL A 1 73 ? 6.891 7.275 -4.134 1.00 91.69 73 VAL A CA 1
ATOM 575 C C . VAL A 1 73 ? 7.954 7.294 -5.240 1.00 91.69 73 VAL A C 1
ATOM 577 O O . VAL A 1 73 ? 7.622 7.425 -6.423 1.00 91.69 73 VAL A O 1
ATOM 580 N N . PRO A 1 74 ? 9.238 7.101 -4.877 1.00 89.19 74 PRO A N 1
ATOM 581 C CA . PRO A 1 74 ? 10.315 6.831 -5.827 1.00 89.19 74 PRO A CA 1
ATOM 582 C C . PRO A 1 74 ? 10.020 5.646 -6.758 1.00 8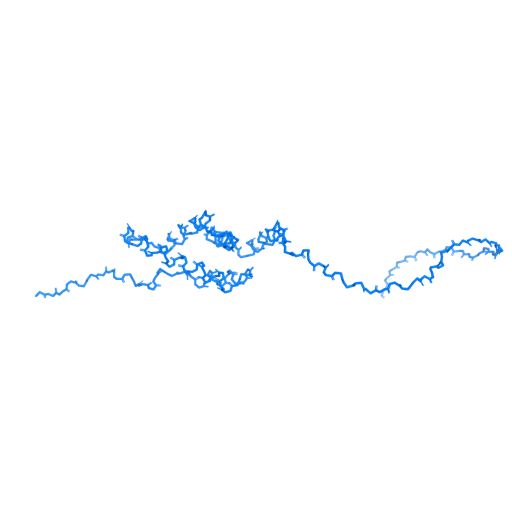9.19 74 PRO A C 1
ATOM 584 O O . PRO A 1 74 ? 9.321 4.707 -6.376 1.00 89.19 74 PRO A O 1
ATOM 587 N N . GLU A 1 75 ? 10.612 5.654 -7.959 1.00 88.12 75 GLU A N 1
ATOM 588 C CA . GLU A 1 75 ? 10.400 4.625 -8.994 1.00 88.12 75 GLU A CA 1
ATOM 589 C C . GLU A 1 75 ? 10.612 3.200 -8.465 1.00 88.12 75 GLU A C 1
ATOM 591 O O . GLU A 1 75 ? 9.790 2.317 -8.702 1.00 88.12 75 GLU A O 1
ATOM 596 N N . ASN A 1 76 ? 11.667 2.991 -7.672 1.00 88.88 76 ASN A N 1
ATOM 597 C CA . ASN A 1 76 ? 12.005 1.686 -7.104 1.00 88.88 76 ASN A CA 1
ATOM 598 C C . ASN A 1 76 ? 10.955 1.156 -6.113 1.00 88.88 76 ASN A C 1
ATOM 600 O O . ASN A 1 76 ? 10.924 -0.043 -5.861 1.00 88.88 76 ASN A O 1
ATOM 604 N N . LEU A 1 77 ? 10.091 2.018 -5.569 1.00 93.56 77 LEU A N 1
ATOM 605 C CA . LEU A 1 77 ? 9.012 1.632 -4.657 1.00 93.56 77 LEU A CA 1
ATOM 606 C C . LEU A 1 77 ? 7.634 1.608 -5.328 1.00 93.56 77 LEU A C 1
ATOM 608 O O . LEU A 1 77 ? 6.666 1.175 -4.703 1.00 93.56 77 LEU A O 1
ATOM 612 N N . LYS A 1 78 ? 7.508 2.022 -6.594 1.00 93.31 78 LYS A N 1
ATOM 613 C CA . LYS A 1 78 ? 6.200 2.100 -7.265 1.00 93.31 78 LYS A CA 1
ATOM 614 C C . LYS A 1 78 ? 5.477 0.763 -7.309 1.00 93.31 78 LYS A C 1
ATOM 616 O O . LYS A 1 78 ? 4.273 0.712 -7.072 1.00 93.31 78 LYS A O 1
ATOM 621 N N . LEU A 1 79 ? 6.199 -0.324 -7.580 1.00 93.81 79 LEU A N 1
ATOM 622 C CA . LEU A 1 79 ? 5.580 -1.641 -7.696 1.00 93.81 79 LEU A CA 1
ATOM 623 C C . LEU A 1 79 ? 5.049 -2.145 -6.347 1.00 93.81 79 LEU A C 1
ATOM 625 O O . LEU A 1 79 ? 3.927 -2.653 -6.286 1.00 93.81 79 LEU A O 1
ATOM 629 N N . ILE A 1 80 ? 5.816 -1.979 -5.263 1.00 95.12 80 ILE A N 1
ATOM 630 C CA . ILE A 1 80 ? 5.370 -2.367 -3.919 1.00 95.12 80 ILE A CA 1
ATOM 631 C C . ILE A 1 80 ? 4.257 -1.447 -3.408 1.00 95.12 80 ILE A C 1
ATOM 633 O O . ILE A 1 80 ? 3.288 -1.942 -2.843 1.00 95.12 80 ILE A O 1
ATOM 637 N N . ALA A 1 81 ? 4.319 -0.141 -3.685 1.00 95.12 81 ALA A N 1
ATOM 638 C CA . ALA A 1 81 ? 3.265 0.806 -3.329 1.00 95.12 81 ALA A CA 1
ATOM 639 C C . ALA A 1 81 ? 1.948 0.498 -4.055 1.00 95.12 81 ALA A C 1
ATOM 641 O O . ALA A 1 81 ? 0.887 0.461 -3.432 1.00 95.12 81 ALA A O 1
ATOM 642 N N . HIS A 1 82 ? 2.015 0.192 -5.354 1.00 93.69 82 HIS A N 1
ATOM 643 C CA . HIS A 1 82 ? 0.854 -0.251 -6.121 1.00 93.69 82 HIS A CA 1
ATOM 644 C C . HIS A 1 82 ? 0.276 -1.559 -5.565 1.00 93.69 82 HIS A C 1
ATOM 646 O O . HIS A 1 82 ? -0.931 -1.669 -5.364 1.00 93.69 82 HIS A O 1
ATOM 652 N N . THR A 1 83 ? 1.138 -2.532 -5.260 1.00 95.38 83 THR A N 1
ATOM 653 C CA . THR A 1 83 ? 0.734 -3.817 -4.667 1.00 95.38 83 THR A CA 1
ATOM 654 C C . THR A 1 83 ? 0.056 -3.616 -3.312 1.00 95.38 83 THR A C 1
ATOM 656 O O . THR A 1 83 ? -1.007 -4.185 -3.069 1.00 95.38 83 THR A O 1
ATOM 659 N N . PHE A 1 84 ? 0.633 -2.782 -2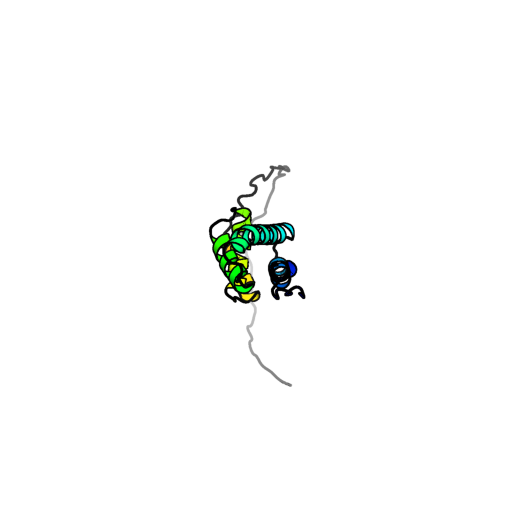.446 1.00 95.75 84 PHE A N 1
ATOM 660 C CA . PHE A 1 84 ? 0.049 -2.431 -1.156 1.00 95.75 84 PHE A CA 1
ATOM 661 C C . PHE A 1 84 ? -1.341 -1.813 -1.332 1.00 95.75 84 PHE A C 1
ATOM 663 O O . PHE A 1 84 ? -2.288 -2.248 -0.684 1.00 95.75 84 PHE A O 1
ATOM 670 N N . ASN A 1 85 ? -1.498 -0.875 -2.269 1.00 94.88 85 ASN A N 1
ATOM 671 C CA . ASN A 1 85 ? -2.791 -0.252 -2.538 1.00 94.88 85 ASN A CA 1
ATOM 672 C C . ASN A 1 85 ? -3.848 -1.259 -3.025 1.00 94.88 85 ASN A C 1
ATOM 674 O O . ASN A 1 85 ? -4.997 -1.200 -2.596 1.00 94.88 85 ASN A O 1
ATOM 678 N N . LEU A 1 86 ? -3.475 -2.235 -3.861 1.00 94.88 86 LEU A N 1
ATOM 679 C CA . LEU A 1 86 ? -4.391 -3.317 -4.246 1.00 94.88 86 LEU A CA 1
ATOM 680 C C . LEU A 1 86 ? -4.862 -4.122 -3.023 1.00 94.88 86 LEU A C 1
ATOM 682 O O . LEU A 1 86 ? -6.052 -4.406 -2.896 1.00 94.88 86 LEU A O 1
ATOM 686 N N . LEU A 1 87 ? -3.959 -4.455 -2.099 1.00 94.62 87 LEU A N 1
ATOM 687 C CA . LEU A 1 87 ? -4.331 -5.156 -0.867 1.00 94.62 87 LEU A CA 1
ATOM 688 C C . LEU A 1 87 ? -5.264 -4.296 0.005 1.00 94.62 87 LEU A C 1
ATOM 690 O O . LEU A 1 87 ? -6.227 -4.812 0.575 1.00 94.62 87 LEU A O 1
ATOM 694 N N . GLU A 1 88 ? -5.012 -2.990 0.132 1.00 93.25 88 GLU A N 1
ATOM 695 C CA . GLU A 1 88 ? -5.871 -2.067 0.900 1.00 93.25 88 GLU A CA 1
ATOM 696 C C . GLU A 1 88 ? -7.256 -1.880 0.263 1.00 93.25 88 GLU A C 1
ATOM 698 O O . GLU A 1 88 ? -8.249 -1.786 0.979 1.00 93.25 88 GLU A O 1
ATOM 703 N N . MET A 1 89 ? -7.363 -1.942 -1.068 1.00 91.56 89 MET A N 1
ATOM 704 C CA . MET A 1 89 ? -8.651 -1.952 -1.779 1.00 91.56 89 MET A CA 1
ATOM 705 C C . MET A 1 89 ? -9.435 -3.269 -1.632 1.00 91.56 89 MET A C 1
ATOM 707 O O . MET A 1 89 ? -10.567 -3.360 -2.107 1.00 91.56 89 MET A O 1
ATOM 711 N N . GLY A 1 90 ? -8.862 -4.287 -0.982 1.00 92.81 90 GLY A N 1
ATOM 712 C CA . GLY A 1 90 ? -9.531 -5.557 -0.693 1.00 92.81 90 GLY A CA 1
ATOM 713 C C . GLY A 1 90 ? -9.315 -6.656 -1.733 1.00 92.81 90 GLY A C 1
ATOM 714 O O . GLY A 1 90 ? -9.997 -7.679 -1.671 1.00 92.81 90 GLY A O 1
ATOM 715 N N . TYR A 1 91 ? -8.371 -6.491 -2.667 1.00 96.25 91 TYR A N 1
ATOM 716 C CA . TYR A 1 91 ? -7.987 -7.581 -3.566 1.00 96.25 91 TYR A CA 1
ATOM 717 C C . TYR A 1 91 ? -7.305 -8.702 -2.781 1.00 96.25 91 TYR A C 1
ATOM 719 O O . TYR A 1 91 ? -6.459 -8.458 -1.916 1.00 96.25 91 TYR A O 1
ATOM 727 N N . SER A 1 92 ? -7.623 -9.953 -3.113 1.00 95.94 92 SER A N 1
ATOM 728 C CA . SER A 1 92 ? -6.967 -11.098 -2.487 1.00 95.94 92 SER A CA 1
ATOM 729 C C . SER A 1 92 ? -5.505 -11.206 -2.928 1.00 95.94 92 SER A C 1
ATOM 731 O O . SER A 1 92 ? -5.147 -10.891 -4.068 1.00 95.94 92 SER A O 1
ATOM 733 N N . ARG A 1 93 ? -4.648 -11.766 -2.066 1.00 95.94 93 ARG A N 1
ATOM 734 C CA . ARG A 1 93 ? -3.233 -12.021 -2.393 1.00 95.94 93 ARG A CA 1
ATOM 735 C C . ARG A 1 93 ? -3.057 -12.799 -3.704 1.00 95.94 93 ARG A C 1
ATOM 737 O O . ARG A 1 93 ? -2.115 -12.550 -4.447 1.00 95.94 93 ARG A O 1
ATOM 744 N N . GLN A 1 94 ? -3.969 -13.721 -4.020 1.00 96.44 94 GLN A N 1
ATOM 745 C CA . GLN A 1 94 ? -3.917 -14.497 -5.263 1.00 96.44 94 GLN A CA 1
ATOM 746 C C . GLN A 1 94 ? -4.197 -13.642 -6.506 1.00 96.44 94 GLN A C 1
ATOM 748 O O . GLN A 1 94 ? -3.537 -13.815 -7.531 1.00 96.44 94 GLN A O 1
ATOM 753 N N . GLU A 1 95 ? -5.163 -12.724 -6.441 1.00 96.69 95 GLU A N 1
ATOM 754 C CA . GLU A 1 95 ? -5.446 -11.782 -7.531 1.00 96.69 95 GLU A CA 1
ATOM 755 C C . GLU A 1 95 ? -4.272 -10.833 -7.742 1.00 96.69 95 GLU A C 1
ATOM 757 O O . GLU A 1 95 ? -3.793 -10.684 -8.869 1.00 96.69 95 GLU A O 1
ATOM 762 N N . VAL A 1 96 ? -3.745 -10.281 -6.648 1.00 97.00 96 VAL A N 1
ATOM 763 C CA . VAL A 1 96 ? -2.577 -9.399 -6.675 1.00 97.00 96 VAL A CA 1
ATOM 764 C C . VAL A 1 96 ? -1.358 -10.123 -7.245 1.00 97.00 96 VAL A C 1
ATOM 766 O O . VAL A 1 96 ? -0.685 -9.571 -8.109 1.00 97.00 96 VAL A O 1
ATOM 769 N N . ALA A 1 97 ? -1.108 -11.381 -6.871 1.00 96.69 97 ALA A N 1
ATOM 770 C CA . ALA A 1 97 ? -0.007 -12.172 -7.425 1.00 96.69 97 ALA A CA 1
ATOM 771 C C . ALA A 1 97 ? -0.098 -12.329 -8.954 1.00 96.69 97 ALA A C 1
ATOM 773 O O . ALA A 1 97 ? 0.915 -12.223 -9.651 1.00 96.69 97 ALA A O 1
ATOM 774 N N . ARG A 1 98 ? -1.305 -12.541 -9.504 1.00 95.69 98 ARG A N 1
ATOM 775 C CA . ARG A 1 98 ? -1.514 -12.636 -10.962 1.00 95.69 98 ARG A CA 1
ATOM 776 C C . ARG A 1 98 ? -1.250 -11.303 -11.662 1.00 95.69 98 ARG A C 1
ATOM 778 O O . ARG A 1 98 ? -0.616 -11.289 -12.718 1.00 95.69 98 ARG A O 1
ATOM 785 N N . LEU A 1 99 ? -1.713 -10.197 -11.080 1.00 94.69 99 LEU A N 1
ATOM 786 C CA . LEU A 1 99 ? -1.468 -8.848 -11.601 1.00 94.69 99 LEU A CA 1
ATOM 787 C C . LEU A 1 99 ? 0.024 -8.500 -11.546 1.00 94.69 99 LEU A C 1
ATOM 789 O O . LEU A 1 99 ? 0.596 -8.075 -12.548 1.00 94.69 99 LEU A O 1
ATOM 793 N N . LEU A 1 100 ? 0.675 -8.789 -10.420 1.00 94.25 100 LEU A N 1
ATOM 794 C CA . LEU A 1 100 ? 2.100 -8.568 -10.202 1.00 94.25 100 LEU A CA 1
ATOM 795 C C . LEU A 1 100 ? 2.956 -9.362 -11.194 1.00 94.25 100 LEU A C 1
ATOM 797 O O . LEU A 1 100 ? 3.902 -8.823 -11.762 1.00 94.25 100 LEU A O 1
ATOM 801 N N . ALA A 1 101 ? 2.607 -10.623 -11.464 1.00 91.75 101 ALA A N 1
ATOM 802 C CA . ALA A 1 101 ? 3.300 -11.437 -12.461 1.00 91.75 101 ALA A CA 1
ATOM 803 C C . ALA A 1 101 ? 3.182 -10.859 -13.881 1.00 91.75 101 ALA A C 1
ATOM 805 O O . ALA A 1 101 ? 4.108 -11.004 -14.680 1.00 91.75 101 ALA A O 1
ATOM 806 N N . ARG A 1 102 ? 2.064 -10.202 -14.211 1.00 90.00 102 ARG A N 1
ATOM 807 C CA . ARG A 1 102 ? 1.885 -9.509 -15.494 1.00 90.00 102 ARG A CA 1
ATOM 808 C C . ARG A 1 102 ? 2.703 -8.222 -15.553 1.00 90.00 102 ARG A C 1
ATOM 810 O O . ARG A 1 102 ? 3.309 -7.952 -16.586 1.00 90.00 102 ARG A O 1
ATOM 817 N N . GLU A 1 103 ? 2.743 -7.465 -14.463 1.00 87.12 103 GLU A N 1
ATOM 818 C CA . GLU A 1 103 ? 3.458 -6.188 -14.399 1.00 87.12 103 GLU A CA 1
ATOM 819 C C . GLU A 1 103 ? 4.980 -6.386 -14.398 1.00 87.12 103 GLU A C 1
ATOM 821 O O . GLU A 1 103 ? 5.691 -5.741 -15.164 1.00 87.12 103 GLU A O 1
ATOM 826 N N . ARG A 1 104 ? 5.489 -7.391 -13.672 1.00 86.31 104 ARG A N 1
ATOM 827 C CA . ARG A 1 104 ? 6.915 -7.772 -13.691 1.00 86.31 104 ARG A CA 1
ATOM 828 C C . ARG A 1 104 ? 7.419 -8.214 -15.071 1.00 86.31 104 ARG A C 1
ATOM 830 O O . ARG A 1 104 ? 8.612 -8.141 -15.322 1.00 86.31 104 ARG A O 1
ATOM 837 N N . ARG A 1 105 ? 6.534 -8.652 -15.976 1.00 81.44 105 ARG A N 1
ATOM 838 C CA . ARG A 1 105 ? 6.883 -8.974 -17.377 1.00 81.44 105 ARG A CA 1
ATOM 839 C C . ARG A 1 105 ? 6.938 -7.745 -18.285 1.00 81.44 105 ARG A C 1
ATOM 841 O O . ARG A 1 105 ? 7.467 -7.845 -19.386 1.00 81.44 105 ARG A O 1
ATOM 848 N N . ARG A 1 106 ? 6.336 -6.626 -17.869 1.00 74.25 106 ARG A N 1
ATOM 849 C CA . ARG A 1 106 ? 6.308 -5.372 -18.634 1.00 74.25 106 ARG A CA 1
ATOM 850 C C . ARG A 1 106 ? 7.505 -4.487 -18.369 1.00 74.25 106 ARG A C 1
ATOM 852 O O . ARG A 1 106 ? 7.812 -3.693 -19.243 1.00 74.25 106 ARG A O 1
ATOM 859 N N . ILE A 1 107 ? 8.141 -4.619 -17.207 1.00 63.19 107 ILE A N 1
ATOM 860 C CA . ILE A 1 107 ? 9.408 -3.962 -16.894 1.00 63.19 107 ILE A CA 1
ATOM 861 C C . ILE A 1 107 ? 10.473 -4.694 -17.720 1.00 63.19 107 ILE A C 1
ATOM 863 O O . ILE A 1 107 ? 10.845 -5.812 -17.351 1.00 63.19 107 ILE A O 1
ATOM 867 N N . PRO A 1 108 ? 10.936 -4.154 -18.865 1.00 51.84 108 PRO A N 1
ATOM 868 C CA . PRO A 1 108 ? 12.061 -4.750 -19.550 1.00 51.84 108 PRO A CA 1
ATOM 869 C C . PRO A 1 108 ? 13.241 -4.564 -18.604 1.00 51.84 108 PRO A C 1
ATOM 871 O O . PRO A 1 108 ? 13.509 -3.460 -18.131 1.00 51.84 108 PRO A O 1
ATOM 874 N N . VAL A 1 109 ? 13.917 -5.658 -18.288 1.00 47.91 109 VAL A N 1
ATOM 875 C CA . VAL A 1 109 ? 15.216 -5.628 -17.630 1.00 47.91 109 VAL A CA 1
ATOM 876 C C . VAL A 1 109 ? 16.173 -4.920 -18.592 1.00 47.91 109 VAL A C 1
ATOM 878 O O . VAL A 1 109 ? 16.809 -5.554 -19.425 1.00 47.91 109 VAL A O 1
ATOM 881 N N . GLU A 1 110 ? 16.258 -3.594 -18.518 1.00 44.16 110 GLU A N 1
ATOM 882 C CA . GLU A 1 110 ? 17.350 -2.820 -19.108 1.00 44.16 110 GLU A CA 1
ATOM 883 C C . GLU A 1 110 ? 18.555 -2.924 -18.160 1.00 44.16 110 GLU A C 1
ATOM 885 O O . GLU A 1 110 ? 19.017 -1.965 -17.552 1.00 44.16 110 GLU A O 1
ATOM 890 N N . VAL A 1 111 ? 19.010 -4.158 -17.942 1.00 45.91 111 VAL A N 1
ATOM 891 C CA . VAL A 1 111 ? 20.197 -4.480 -17.154 1.00 45.91 111 VAL A CA 1
ATOM 892 C C . VAL A 1 111 ? 20.992 -5.495 -17.969 1.00 45.91 111 VAL A C 1
ATOM 894 O O . VAL A 1 111 ? 20.723 -6.692 -17.963 1.00 45.91 111 VAL A O 1
ATOM 897 N N . THR A 1 112 ? 21.993 -4.947 -18.666 1.00 39.94 112 THR A N 1
ATOM 898 C CA . THR A 1 112 ? 23.251 -5.617 -19.028 1.00 39.94 112 THR A CA 1
ATOM 899 C C . THR A 1 112 ? 23.276 -6.422 -20.337 1.00 39.94 112 THR A C 1
ATOM 901 O O . THR A 1 112 ? 23.468 -7.634 -20.337 1.00 39.94 112 THR A O 1
ATOM 904 N N . GLU A 1 113 ? 23.323 -5.724 -21.479 1.00 42.19 113 GLU A N 1
ATOM 905 C CA . GLU A 1 113 ? 24.232 -6.133 -22.566 1.00 42.19 113 GLU A CA 1
ATOM 906 C C . GLU A 1 113 ? 25.681 -5.838 -22.130 1.00 42.19 113 GLU A C 1
ATOM 908 O O . GLU A 1 113 ? 26.304 -4.851 -22.509 1.00 42.19 113 GLU A O 1
ATOM 913 N N . VAL A 1 114 ? 26.238 -6.703 -21.288 1.00 48.16 114 VAL A N 1
ATOM 914 C CA . VAL A 1 114 ? 27.689 -6.923 -21.248 1.00 48.16 114 VAL A CA 1
ATOM 915 C C . VAL A 1 114 ? 27.888 -8.422 -21.392 1.00 48.16 114 VAL A C 1
ATOM 917 O O . VAL A 1 114 ? 28.351 -9.116 -20.491 1.00 48.16 114 VAL A O 1
ATOM 920 N N . GLU A 1 115 ? 27.519 -8.937 -22.565 1.00 37.44 115 GLU A N 1
ATOM 921 C CA . GLU A 1 115 ? 28.082 -10.191 -23.043 1.00 37.44 115 GLU A CA 1
ATOM 922 C C . GLU A 1 115 ? 29.548 -9.906 -23.395 1.00 37.44 115 GLU A C 1
ATOM 924 O O . GLU A 1 115 ? 29.920 -9.529 -24.511 1.00 37.44 115 GLU A O 1
ATOM 929 N N . ALA A 1 116 ? 30.402 -10.006 -22.375 1.00 45.88 116 ALA A N 1
ATOM 930 C CA . ALA A 1 116 ? 31.835 -10.066 -22.554 1.00 45.88 116 ALA A CA 1
ATOM 931 C C . ALA A 1 116 ? 32.139 -11.272 -23.447 1.00 45.88 116 ALA A C 1
ATOM 933 O O . ALA A 1 116 ? 32.120 -12.425 -23.021 1.00 45.88 116 ALA A O 1
ATOM 934 N N . LYS A 1 117 ? 32.415 -10.966 -24.715 1.00 48.81 117 LYS A N 1
ATOM 935 C CA . LYS A 1 117 ? 33.003 -11.845 -25.720 1.00 48.81 117 LYS A CA 1
ATOM 936 C C . LYS A 1 117 ? 34.170 -12.632 -25.117 1.00 48.81 117 LYS A C 1
ATOM 938 O O . LYS A 1 117 ? 35.307 -12.169 -25.151 1.00 48.81 117 LYS A O 1
ATOM 943 N N . ILE A 1 118 ? 33.930 -13.862 -24.674 1.00 43.53 118 ILE A N 1
ATOM 944 C CA . ILE A 1 118 ? 34.980 -14.879 -24.601 1.00 43.53 118 ILE A CA 1
ATOM 945 C C . ILE A 1 118 ? 34.858 -15.705 -25.875 1.00 43.53 118 ILE A C 1
ATOM 947 O O . ILE A 1 118 ? 34.152 -16.706 -25.965 1.00 43.53 118 ILE A O 1
ATOM 951 N N . LYS A 1 119 ? 35.562 -15.225 -26.902 1.00 46.34 119 LYS A N 1
ATOM 952 C CA . LYS A 1 119 ? 35.871 -15.992 -28.104 1.00 46.34 119 LYS A CA 1
ATOM 953 C C . LYS A 1 119 ? 36.662 -17.235 -27.678 1.00 46.34 119 LYS A C 1
ATOM 955 O O . LYS A 1 119 ? 37.833 -17.110 -27.328 1.00 46.34 119 LYS A O 1
ATOM 960 N N . ARG A 1 120 ? 36.070 -18.430 -27.753 1.00 49.16 120 ARG A N 1
ATOM 961 C CA . ARG A 1 120 ? 36.857 -19.652 -27.984 1.00 49.16 120 ARG A CA 1
ATOM 962 C C . ARG A 1 120 ? 36.917 -19.922 -29.488 1.00 49.16 120 ARG A C 1
ATOM 964 O O . ARG A 1 120 ? 35.902 -19.753 -30.167 1.00 49.16 120 ARG A O 1
ATOM 971 N N . PRO A 1 121 ? 38.097 -20.262 -30.028 1.00 41.06 121 PRO A N 1
ATOM 972 C CA . PRO A 1 121 ? 38.288 -20.401 -31.460 1.00 41.06 121 PRO A CA 1
ATOM 973 C C . PRO A 1 121 ? 37.512 -21.603 -31.999 1.00 41.06 121 PRO A C 1
ATOM 975 O O . PRO A 1 121 ? 37.586 -22.709 -31.469 1.00 41.06 121 PRO A O 1
ATOM 978 N N . ARG A 1 122 ? 36.788 -21.343 -33.091 1.00 44.41 122 ARG A N 1
ATOM 979 C CA . ARG A 1 122 ? 36.305 -22.340 -34.043 1.00 44.41 122 ARG A CA 1
ATOM 980 C C . ARG A 1 122 ? 37.502 -23.129 -34.580 1.00 44.41 122 ARG A C 1
ATOM 982 O O . ARG A 1 122 ? 38.406 -22.522 -35.148 1.00 44.41 122 ARG A O 1
ATOM 989 N N . THR A 1 123 ? 37.449 -24.453 -34.507 1.00 38.12 123 THR A N 1
ATOM 990 C CA . THR A 1 123 ? 38.047 -25.305 -35.540 1.00 38.12 123 THR A CA 1
ATOM 991 C C . THR A 1 123 ? 36.914 -25.907 -36.366 1.00 38.12 123 THR A C 1
ATOM 993 O O . THR A 1 123 ? 36.027 -26.580 -35.848 1.00 38.12 123 THR A O 1
ATOM 996 N N . SER A 1 124 ? 36.944 -25.538 -37.643 1.00 36.31 124 SER A N 1
ATOM 997 C CA . SER A 1 124 ? 36.189 -26.006 -38.813 1.00 36.31 124 SER A CA 1
ATOM 998 C C . SER A 1 124 ? 36.055 -27.536 -38.875 1.00 36.31 124 SER A C 1
ATOM 1000 O O . SER A 1 124 ? 37.064 -28.211 -38.706 1.00 36.31 124 SER A O 1
ATOM 1002 N N . SER A 1 125 ? 34.829 -28.077 -38.964 1.00 39.69 125 SER A N 1
ATOM 1003 C CA . SER A 1 125 ? 34.124 -28.555 -40.190 1.00 39.69 125 SER A CA 1
ATOM 1004 C C . SER A 1 125 ? 34.593 -29.947 -40.683 1.00 39.69 125 SER A C 1
ATOM 1006 O O . SER A 1 125 ? 35.759 -30.254 -40.467 1.00 39.69 125 SER A O 1
ATOM 1008 N N . PRO A 1 126 ? 33.780 -30.762 -41.403 1.00 45.97 126 PRO A N 1
ATOM 1009 C CA . PRO A 1 126 ? 32.462 -30.468 -41.969 1.00 45.97 126 PRO A CA 1
ATOM 1010 C C . PRO A 1 126 ? 31.356 -31.512 -41.700 1.00 45.97 126 PRO A C 1
ATOM 1012 O O . PRO A 1 126 ? 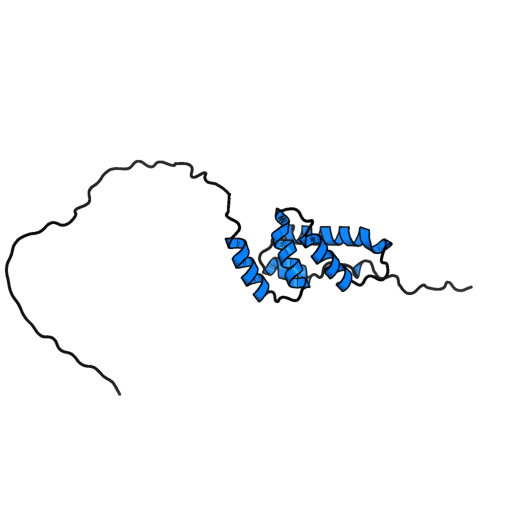31.578 -32.656 -41.316 1.00 45.97 126 PRO A O 1
ATOM 1015 N N . SER A 1 127 ? 30.143 -31.040 -41.956 1.00 39.91 127 SER A N 1
ATOM 1016 C CA . SER A 1 127 ? 28.897 -31.761 -42.177 1.00 39.91 127 SER A CA 1
ATOM 1017 C C . SER A 1 127 ? 28.971 -32.651 -43.424 1.00 39.91 127 SER A C 1
ATOM 1019 O O . SER A 1 127 ? 29.489 -32.200 -44.444 1.00 39.91 127 SER A O 1
ATOM 1021 N N . GLU A 1 128 ? 28.356 -33.835 -43.394 1.00 40.03 128 GLU A N 1
ATOM 1022 C CA . GLU A 1 128 ? 27.932 -34.526 -44.617 1.00 40.03 128 GLU A CA 1
ATOM 1023 C C . GLU A 1 128 ? 26.408 -34.451 -44.737 1.00 40.03 128 GLU A C 1
ATOM 1025 O O . GLU A 1 128 ? 25.649 -35.031 -43.961 1.00 40.03 128 GLU A O 1
ATOM 1030 N N . THR A 1 129 ? 25.985 -33.650 -45.711 1.00 38.38 129 THR A N 1
ATOM 1031 C CA . THR A 1 129 ? 24.614 -33.497 -46.186 1.00 38.38 129 THR A CA 1
ATOM 1032 C C . THR A 1 129 ? 24.455 -34.366 -47.434 1.00 38.38 129 THR A C 1
ATOM 1034 O O . THR A 1 129 ? 25.140 -34.137 -48.423 1.00 38.38 129 THR A O 1
ATOM 1037 N N . ASN A 1 130 ? 23.551 -35.344 -47.360 1.00 43.94 130 ASN A N 1
ATOM 1038 C CA . ASN A 1 130 ? 22.631 -35.824 -48.403 1.00 43.94 130 ASN A CA 1
ATOM 1039 C C . ASN A 1 130 ? 22.906 -35.430 -49.879 1.00 43.94 130 ASN A C 1
ATOM 1041 O O . ASN A 1 130 ? 22.661 -34.270 -50.199 1.00 43.94 130 ASN A O 1
ATOM 1045 N N . VAL A 1 131 ? 23.231 -36.394 -50.769 1.00 35.78 131 VAL A N 1
ATOM 1046 C CA . VAL A 1 131 ? 22.766 -36.450 -52.186 1.00 35.78 131 VAL A CA 1
ATOM 1047 C C . VAL A 1 131 ? 22.819 -37.893 -52.763 1.00 35.78 131 VAL A C 1
ATOM 1049 O O . VAL A 1 131 ? 23.891 -38.465 -52.914 1.00 35.78 131 VAL A O 1
ATOM 1052 N N . ASP A 1 132 ? 21.639 -38.451 -53.057 1.00 37.91 132 ASP A N 1
ATOM 1053 C CA . ASP A 1 132 ? 21.201 -39.255 -54.227 1.00 37.91 132 ASP A CA 1
ATOM 1054 C C . ASP A 1 132 ? 22.189 -40.112 -55.074 1.00 37.91 132 ASP A C 1
ATOM 1056 O O . ASP A 1 132 ? 23.110 -39.586 -55.697 1.00 37.91 132 ASP A O 1
ATOM 1060 N N . THR A 1 133 ? 21.883 -41.411 -55.266 1.00 36.38 133 THR A N 1
ATOM 1061 C CA . THR A 1 133 ? 21.391 -42.045 -56.533 1.00 36.38 133 THR A CA 1
ATOM 1062 C C . THR A 1 133 ? 21.826 -43.529 -56.685 1.00 36.38 133 THR A C 1
ATOM 1064 O O . THR A 1 133 ? 22.995 -43.864 -56.517 1.00 36.38 133 THR A O 1
ATOM 1067 N N . PHE A 1 134 ? 20.876 -44.363 -57.150 1.00 38.16 134 PHE A N 1
ATOM 1068 C CA . PHE A 1 134 ? 20.975 -45.679 -57.834 1.00 38.16 134 PHE A CA 1
ATOM 1069 C C . PHE A 1 134 ? 20.659 -46.991 -57.069 1.00 38.16 134 PHE A C 1
ATOM 1071 O O . PHE A 1 134 ? 21.540 -47.716 -56.628 1.00 38.16 134 PHE A O 1
ATOM 1078 N N . ALA A 1 135 ? 19.363 -47.340 -57.148 1.00 41.22 135 ALA A N 1
ATOM 1079 C CA . ALA A 1 135 ? 18.804 -48.549 -57.786 1.00 41.22 135 ALA A CA 1
ATOM 1080 C C . ALA A 1 135 ? 18.681 -49.896 -57.028 1.00 41.22 135 ALA A C 1
ATOM 1082 O O . ALA A 1 135 ? 19.594 -50.343 -56.347 1.00 41.22 135 ALA A O 1
ATOM 1083 N N . VAL A 1 136 ? 17.565 -50.577 -57.377 1.00 39.12 136 VAL A N 1
ATOM 1084 C CA . VAL A 1 136 ? 17.210 -52.019 -57.254 1.00 39.12 136 VAL A CA 1
ATOM 1085 C C . VAL A 1 136 ? 16.326 -52.352 -56.026 1.00 39.12 136 VAL A C 1
ATOM 1087 O O . VAL A 1 136 ? 16.806 -52.348 -54.904 1.00 39.12 136 VAL A O 1
ATOM 1090 N N . GLN A 1 137 ? 14.984 -52.395 -56.210 1.00 37.66 137 GLN A N 1
ATOM 1091 C CA . GLN A 1 137 ? 14.106 -53.610 -56.245 1.00 37.66 137 GLN A CA 1
ATOM 1092 C C . GLN A 1 137 ? 13.924 -54.256 -54.845 1.00 37.66 137 GLN A C 1
ATOM 1094 O O . GLN A 1 137 ? 14.904 -54.467 -54.156 1.00 37.66 137 GLN A O 1
ATOM 1099 N N . GLU A 1 138 ? 12.753 -54.598 -54.293 1.00 47.44 138 GLU A N 1
ATOM 1100 C CA . GLU A 1 138 ? 11.455 -55.068 -54.803 1.00 47.44 138 GLU A CA 1
ATOM 1101 C C . GLU A 1 138 ? 10.343 -54.900 -53.721 1.00 47.44 138 GLU A C 1
ATOM 1103 O O . GLU A 1 138 ? 10.658 -54.586 -52.570 1.00 47.44 138 GLU A O 1
ATOM 1108 N N . PRO A 1 139 ? 9.049 -55.093 -54.066 1.00 60.31 139 PRO A N 1
ATOM 1109 C CA . PRO A 1 139 ? 7.892 -54.801 -53.218 1.00 60.31 139 PRO A CA 1
ATOM 1110 C C . PRO A 1 139 ? 7.373 -56.043 -52.471 1.00 60.31 139 PRO A C 1
ATOM 1112 O O . PRO A 1 139 ? 7.270 -57.113 -53.056 1.00 60.31 139 PRO A O 1
ATOM 1115 N N . ASN A 1 140 ? 6.995 -55.906 -51.198 1.00 39.50 140 ASN A N 1
ATOM 1116 C CA . ASN A 1 140 ? 6.089 -56.819 -50.474 1.00 39.50 140 ASN A CA 1
ATOM 1117 C C . ASN A 1 140 ? 6.047 -56.387 -49.001 1.00 39.50 140 ASN A C 1
ATOM 1119 O O . ASN A 1 140 ? 7.091 -56.162 -48.409 1.00 39.50 140 ASN A O 1
ATOM 1123 N N . GLY A 1 141 ? 4.931 -56.282 -48.303 1.00 41.62 141 GLY A N 1
ATOM 1124 C CA . GLY A 1 141 ? 3.550 -56.552 -48.635 1.00 41.62 141 GLY A CA 1
ATOM 1125 C C . GLY A 1 141 ? 2.694 -56.140 -47.434 1.00 41.62 141 GLY A C 1
ATOM 1126 O O . GLY A 1 141 ? 3.187 -56.019 -46.317 1.00 41.62 141 GLY A O 1
ATOM 1127 N N . ASN A 1 142 ? 1.414 -55.947 -47.725 1.00 45.03 142 ASN A N 1
ATOM 1128 C CA . ASN A 1 142 ? 0.267 -56.003 -46.825 1.00 45.03 142 ASN A CA 1
ATOM 1129 C C . ASN A 1 142 ? 0.157 -55.036 -45.631 1.00 45.03 142 ASN A C 1
ATOM 1131 O O . ASN A 1 142 ? 0.759 -55.184 -44.573 1.00 45.03 142 ASN A O 1
ATOM 1135 N N . GLN A 1 143 ? -0.802 -54.129 -45.819 1.00 52.16 143 GLN A N 1
ATOM 1136 C CA . GLN A 1 143 ? -1.706 -53.595 -44.805 1.00 52.16 143 GLN A CA 1
ATOM 1137 C C . GLN A 1 143 ? -2.471 -54.719 -44.071 1.00 52.16 143 GLN A C 1
ATOM 1139 O O . GLN A 1 143 ? -2.854 -55.702 -44.704 1.00 52.16 143 GLN A O 1
ATOM 1144 N N . SER A 1 144 ? -2.730 -54.518 -42.776 1.00 53.50 144 SER A N 1
ATOM 1145 C CA . SER A 1 144 ? -3.969 -54.859 -42.037 1.00 53.50 144 SER A CA 1
ATOM 1146 C C . SER A 1 144 ? -3.776 -54.325 -40.604 1.00 53.50 144 SER A C 1
ATOM 1148 O O . SER A 1 144 ? -2.759 -54.649 -39.999 1.00 53.50 144 SER A O 1
ATOM 1150 N N . ASP A 1 145 ? -4.502 -53.342 -40.067 1.00 52.12 145 ASP A N 1
ATOM 1151 C CA . ASP A 1 145 ? -5.955 -53.114 -39.907 1.00 52.12 145 ASP A CA 1
ATOM 1152 C C . ASP A 1 145 ? -6.573 -53.881 -38.714 1.00 52.12 145 ASP A C 1
ATOM 1154 O O . ASP A 1 145 ? -6.336 -55.078 -38.556 1.00 52.12 145 ASP A O 1
ATOM 1158 N N . ASP A 1 146 ? -7.357 -53.126 -37.931 1.00 52.00 146 ASP A N 1
ATOM 1159 C CA . ASP A 1 146 ? -8.366 -53.471 -36.906 1.00 52.00 146 ASP A CA 1
ATOM 1160 C C . ASP A 1 146 ? -7.999 -53.806 -35.428 1.00 52.00 146 ASP A C 1
ATOM 1162 O O . ASP A 1 146 ? -7.536 -54.888 -35.072 1.00 52.00 146 ASP A O 1
ATOM 1166 N N . ASP A 1 147 ? -8.225 -52.796 -34.570 1.00 49.78 147 ASP A N 1
ATOM 1167 C CA . ASP A 1 147 ? -9.230 -52.671 -33.484 1.00 49.78 147 ASP A CA 1
ATOM 1168 C C . ASP A 1 147 ? -9.572 -53.773 -32.425 1.00 49.78 147 ASP A C 1
ATOM 1170 O O . ASP A 1 147 ? -9.824 -54.939 -32.700 1.00 49.78 147 ASP A O 1
ATOM 1174 N N . VAL A 1 148 ? -9.767 -53.256 -31.190 1.00 48.09 148 VAL A N 1
ATOM 1175 C CA . VAL A 1 148 ? -10.890 -53.491 -30.232 1.00 48.09 148 VAL A CA 1
ATOM 1176 C C . VAL A 1 148 ? -10.912 -54.671 -29.221 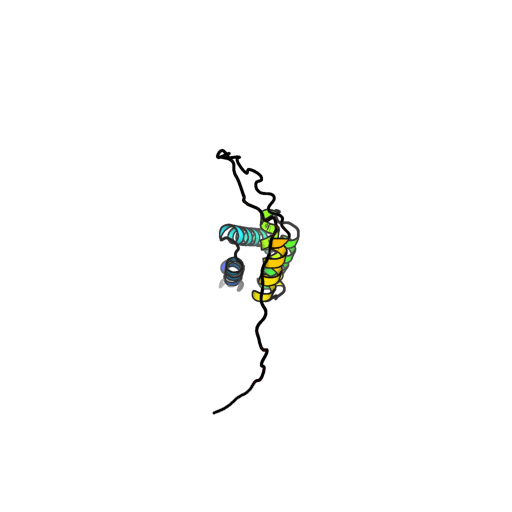1.00 48.09 148 VAL A C 1
ATOM 1178 O O . VAL A 1 148 ? -11.229 -55.814 -29.508 1.00 48.09 148 VAL A O 1
ATOM 1181 N N . THR A 1 149 ? -10.737 -54.251 -27.953 1.00 42.53 149 THR A N 1
ATOM 1182 C CA . THR A 1 149 ? -11.446 -54.559 -26.680 1.00 42.53 149 THR A CA 1
ATOM 1183 C C . THR A 1 149 ? -11.567 -55.962 -26.055 1.00 42.53 149 THR A C 1
ATOM 1185 O O . THR A 1 149 ? -11.958 -56.932 -26.685 1.00 42.53 149 THR A O 1
ATOM 1188 N N . SER A 1 150 ? -11.482 -55.909 -24.713 1.00 42.41 150 SER A N 1
ATOM 1189 C CA . SER A 1 150 ? -12.219 -56.680 -23.691 1.00 42.41 150 SER A CA 1
ATOM 1190 C C . SER A 1 150 ? -11.860 -58.152 -23.476 1.00 42.41 150 SER A C 1
ATOM 1192 O O . SER A 1 150 ? -12.269 -59.019 -24.238 1.00 42.41 150 SER A O 1
ATOM 1194 N N . SER A 1 151 ? -11.224 -58.439 -22.335 1.00 45.84 151 SER A N 1
ATOM 1195 C CA . SER A 1 151 ? -11.879 -59.019 -21.144 1.00 45.84 151 SER A CA 1
ATOM 1196 C C . SER A 1 151 ? -10.903 -59.160 -19.980 1.00 45.84 151 SER A C 1
ATOM 1198 O O . SER A 1 151 ? -9.705 -59.403 -20.234 1.00 45.84 151 SER A O 1
#

Secondary structure (DSSP, 8-state):
------S----GGGSS--HHHHHHHHHTT--HHHHHHHHHHHHHHHHHHTTT-TT--HHHHHHHHHHHHHHHS-HHHHHHHHHHHHHHTT--HHHHHHHHHHHTTTS------------PPP-----------------------------